Protein AF-A0A0T2ICZ5-F1 (afdb_monomer)

Foldseek 3Di:
DLQLLLCLPQPDLVLQLVLQLQQLVVDDPVLLVQLQVLLCVQVVDDPPDDSPVSSVSSNSVNVVCVQANCSSVVSGDPVSVVSSSVSSCVGPSCPPSCVCVVVDPSDDDDHPDCVQCVQQDQDPVVRDGRDRPDPVVPDDPPDDDDDDDD

Structure (mmCIF, N/CA/C/O backbone):
data_AF-A0A0T2ICZ5-F1
#
_entry.id   AF-A0A0T2ICZ5-F1
#
loop_
_atom_site.group_PDB
_atom_site.id
_atom_site.type_symbol
_atom_site.label_atom_id
_atom_site.label_alt_id
_atom_site.label_comp_id
_atom_site.label_asym_id
_atom_site.label_entity_id
_atom_site.label_seq_id
_atom_site.pdbx_PDB_ins_code
_atom_site.Cartn_x
_atom_site.Cartn_y
_atom_site.Cartn_z
_atom_site.occupancy
_atom_site.B_iso_or_equiv
_atom_site.auth_seq_id
_atom_site.auth_comp_id
_atom_site.auth_asym_id
_atom_site.auth_atom_id
_atom_site.pdbx_PDB_model_num
ATOM 1 N N . MET A 1 1 ? 3.679 10.973 -3.315 1.00 88.56 1 MET A N 1
ATOM 2 C CA . MET A 1 1 ? 2.661 10.28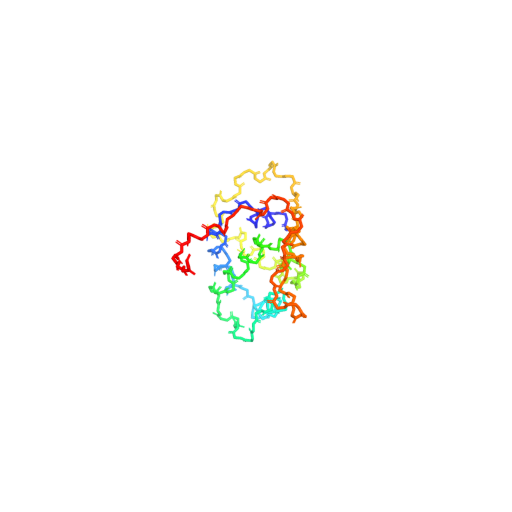1 -4.146 1.00 88.56 1 MET A CA 1
ATOM 3 C C . MET A 1 1 ? 3.221 9.573 -5.379 1.00 88.56 1 MET A C 1
ATOM 5 O O . MET A 1 1 ? 2.889 8.414 -5.569 1.00 88.56 1 MET A O 1
ATOM 9 N N . ARG A 1 2 ? 4.084 10.192 -6.201 1.00 92.06 2 ARG A N 1
ATOM 10 C CA . ARG A 1 2 ? 4.643 9.543 -7.409 1.00 92.06 2 ARG A CA 1
ATOM 11 C C . ARG A 1 2 ? 5.410 8.239 -7.128 1.00 92.06 2 ARG A C 1
ATOM 13 O O . ARG A 1 2 ? 5.146 7.244 -7.782 1.00 92.06 2 ARG A O 1
ATOM 20 N N . GLN A 1 3 ? 6.285 8.223 -6.121 1.00 94.06 3 GLN A N 1
ATOM 21 C CA . GLN A 1 3 ? 7.035 7.020 -5.715 1.00 94.06 3 GLN A CA 1
ATOM 22 C C . GLN A 1 3 ? 6.127 5.857 -5.303 1.00 94.06 3 GLN A C 1
ATOM 24 O O . GLN A 1 3 ? 6.377 4.718 -5.668 1.00 94.06 3 GLN A O 1
ATOM 29 N N . TYR A 1 4 ? 5.046 6.148 -4.579 1.00 95.06 4 TYR A N 1
ATOM 30 C CA . TYR A 1 4 ? 4.102 5.115 -4.164 1.00 95.06 4 TYR A CA 1
ATOM 31 C C . TYR A 1 4 ? 3.355 4.526 -5.367 1.00 95.06 4 TYR A C 1
ATOM 33 O O . TYR A 1 4 ? 3.282 3.313 -5.507 1.00 95.06 4 TYR A O 1
ATOM 41 N N . ARG A 1 5 ? 2.902 5.374 -6.304 1.00 93.31 5 ARG A N 1
ATOM 42 C CA . ARG A 1 5 ? 2.283 4.916 -7.563 1.00 93.31 5 ARG A CA 1
ATOM 43 C C . ARG A 1 5 ? 3.225 4.038 -8.385 1.00 93.31 5 ARG A C 1
ATOM 45 O O . ARG A 1 5 ? 2.783 3.056 -8.966 1.00 93.31 5 ARG A O 1
ATOM 52 N N . TYR A 1 6 ? 4.507 4.395 -8.415 1.00 93.69 6 TYR A N 1
ATOM 53 C CA . TYR A 1 6 ? 5.524 3.585 -9.068 1.00 93.69 6 TYR A CA 1
ATOM 54 C C . TYR A 1 6 ? 5.590 2.186 -8.445 1.00 93.69 6 TYR A C 1
ATOM 56 O O . TYR A 1 6 ? 5.421 1.210 -9.167 1.00 93.69 6 TYR A O 1
ATOM 64 N N . LEU A 1 7 ? 5.720 2.087 -7.115 1.00 94.50 7 LEU A N 1
ATOM 65 C CA . LEU A 1 7 ? 5.745 0.794 -6.421 1.00 94.50 7 LEU A CA 1
ATOM 66 C C . LEU A 1 7 ? 4.493 -0.042 -6.694 1.00 94.50 7 LEU A C 1
ATOM 68 O O . LEU A 1 7 ? 4.618 -1.213 -7.035 1.00 94.50 7 LEU A O 1
ATOM 72 N N . LEU A 1 8 ? 3.301 0.561 -6.624 1.00 93.19 8 LEU A N 1
ATOM 73 C CA . LEU A 1 8 ? 2.040 -0.129 -6.931 1.00 93.19 8 LEU A CA 1
ATOM 74 C C . LEU A 1 8 ? 2.030 -0.759 -8.337 1.00 93.19 8 LEU A C 1
ATOM 76 O O . LEU A 1 8 ? 1.292 -1.709 -8.592 1.00 93.19 8 LEU A O 1
ATOM 80 N N . ARG A 1 9 ? 2.843 -0.238 -9.262 1.00 89.62 9 ARG A N 1
ATOM 81 C CA . ARG A 1 9 ? 2.947 -0.722 -10.641 1.00 89.62 9 ARG A CA 1
ATOM 82 C C . ARG A 1 9 ? 4.070 -1.715 -10.845 1.00 89.62 9 ARG A C 1
ATOM 84 O O . ARG A 1 9 ? 3.836 -2.773 -11.425 1.00 89.62 9 ARG A O 1
ATOM 91 N N . THR A 1 10 ? 5.265 -1.388 -10.383 1.00 92.06 10 THR A N 1
ATOM 92 C CA . THR A 1 10 ? 6.484 -2.079 -10.807 1.00 92.06 10 THR A CA 1
ATOM 93 C C . THR A 1 10 ? 7.026 -3.051 -9.775 1.00 92.06 10 THR A C 1
ATOM 95 O O . THR A 1 10 ? 7.790 -3.937 -10.148 1.00 92.06 10 THR A O 1
ATOM 98 N N . ALA A 1 11 ? 6.651 -2.916 -8.499 1.00 94.00 11 ALA A N 1
ATOM 99 C CA . ALA A 1 11 ? 7.111 -3.837 -7.468 1.00 94.00 11 ALA A CA 1
ATOM 100 C C . ALA A 1 11 ? 6.576 -5.257 -7.727 1.00 94.00 11 ALA A C 1
ATOM 102 O O . ALA A 1 11 ? 5.475 -5.399 -8.260 1.00 94.00 11 ALA A O 1
ATOM 103 N N . PRO A 1 12 ? 7.289 -6.315 -7.320 1.00 94.31 12 PRO A N 1
ATOM 104 C CA . PRO A 1 12 ? 6.710 -7.647 -7.165 1.00 94.31 12 PRO A CA 1
ATOM 105 C C . PRO A 1 12 ? 5.527 -7.636 -6.181 1.00 94.31 12 PRO A C 1
ATOM 107 O O . PRO A 1 12 ? 5.494 -6.831 -5.249 1.00 94.31 12 PRO A O 1
ATOM 110 N N . VAL A 1 13 ? 4.527 -8.496 -6.403 1.00 92.88 13 VAL A N 1
ATOM 111 C CA . VAL A 1 13 ? 3.298 -8.543 -5.581 1.00 92.88 13 VAL A CA 1
ATOM 112 C C . VAL A 1 13 ? 3.611 -8.899 -4.130 1.00 92.88 13 VAL A C 1
ATOM 114 O O . VAL A 1 13 ? 3.133 -8.229 -3.225 1.00 92.88 13 VAL A O 1
ATOM 117 N N . ASP A 1 14 ? 4.444 -9.910 -3.920 1.00 94.56 14 ASP A N 1
ATOM 118 C CA . ASP A 1 14 ? 4.910 -10.373 -2.614 1.00 94.56 14 ASP A CA 1
ATOM 119 C C . ASP A 1 14 ? 5.680 -9.286 -1.852 1.00 94.56 14 ASP A C 1
ATOM 121 O O . ASP A 1 14 ? 5.379 -9.019 -0.689 1.00 94.56 14 ASP A O 1
ATOM 125 N N . ALA A 1 15 ? 6.608 -8.595 -2.517 1.00 95.69 15 ALA A N 1
ATOM 126 C CA . ALA A 1 15 ? 7.361 -7.497 -1.909 1.00 95.69 15 ALA A CA 1
ATOM 127 C C . ALA A 1 15 ? 6.457 -6.305 -1.546 1.00 95.69 15 ALA A C 1
ATOM 129 O O . ALA A 1 15 ? 6.605 -5.692 -0.488 1.00 95.69 15 ALA A O 1
ATOM 130 N N . LEU A 1 16 ? 5.486 -5.987 -2.406 1.00 95.62 16 LEU A N 1
ATOM 131 C CA . LEU A 1 16 ? 4.522 -4.921 -2.156 1.00 95.62 16 LEU A CA 1
ATOM 132 C C . LEU A 1 16 ? 3.562 -5.273 -1.013 1.00 95.62 16 LEU A C 1
ATOM 134 O O . LEU A 1 16 ? 3.250 -4.409 -0.196 1.00 95.62 16 LEU A O 1
ATOM 138 N N . GLU A 1 17 ? 3.109 -6.523 -0.935 1.00 97.31 17 GLU A N 1
ATOM 139 C CA . GLU A 1 17 ? 2.274 -7.011 0.163 1.00 97.31 17 GLU A CA 1
ATOM 140 C C . GLU A 1 17 ? 3.035 -6.960 1.491 1.00 97.31 17 GLU A C 1
ATOM 142 O O . GLU A 1 17 ? 2.518 -6.413 2.466 1.00 97.31 17 GLU A O 1
ATOM 147 N N . ALA A 1 18 ? 4.289 -7.423 1.515 1.00 97.81 18 ALA A N 1
ATOM 148 C CA . ALA A 1 18 ? 5.160 -7.330 2.684 1.00 97.81 18 ALA A CA 1
ATOM 149 C C . ALA A 1 18 ? 5.354 -5.872 3.138 1.00 97.81 18 ALA A C 1
ATOM 151 O O . ALA A 1 18 ? 5.205 -5.563 4.322 1.00 97.81 18 ALA A O 1
ATOM 152 N N . ALA A 1 19 ? 5.564 -4.947 2.198 1.00 97.81 19 ALA A N 1
ATOM 153 C CA . ALA A 1 19 ? 5.701 -3.530 2.518 1.00 97.81 19 ALA A CA 1
ATOM 154 C C . ALA A 1 19 ? 4.423 -2.913 3.114 1.00 97.81 19 ALA A C 1
ATOM 156 O O . ALA A 1 19 ? 4.495 -2.084 4.024 1.00 97.81 19 ALA A O 1
ATOM 157 N N . HIS A 1 20 ? 3.239 -3.321 2.645 1.00 97.69 20 HIS A N 1
ATOM 158 C CA . HIS A 1 20 ? 1.976 -2.911 3.267 1.00 97.69 20 HIS A CA 1
ATOM 159 C C . HIS A 1 20 ? 1.796 -3.538 4.652 1.00 97.69 20 HIS A C 1
ATOM 161 O O . HIS A 1 20 ? 1.372 -2.843 5.575 1.00 97.69 20 HIS A O 1
ATOM 167 N N . LEU A 1 21 ? 2.150 -4.813 4.819 1.00 98.06 21 LEU A N 1
ATOM 168 C CA . LEU A 1 21 ? 2.064 -5.517 6.097 1.00 98.06 21 LEU A CA 1
ATOM 169 C C . LEU A 1 21 ? 2.943 -4.870 7.177 1.00 98.06 21 LEU A C 1
ATOM 171 O O . LEU A 1 21 ? 2.511 -4.763 8.322 1.00 98.06 21 LEU A O 1
ATOM 175 N N . GLU A 1 22 ? 4.134 -4.390 6.819 1.00 98.06 22 GLU A N 1
ATOM 176 C CA . GLU A 1 22 ? 4.999 -3.612 7.717 1.00 98.06 22 GLU A CA 1
ATOM 177 C C . GLU A 1 22 ? 4.428 -2.217 8.023 1.00 98.06 22 GLU A C 1
ATOM 179 O O . GLU A 1 22 ? 4.566 -1.709 9.136 1.00 98.06 22 GLU A O 1
ATOM 184 N N . ALA A 1 23 ? 3.776 -1.584 7.045 1.00 97.69 23 ALA A N 1
ATOM 185 C CA . ALA A 1 23 ? 3.301 -0.207 7.149 1.00 97.69 23 ALA A CA 1
ATOM 186 C C . ALA A 1 23 ? 1.995 -0.049 7.945 1.00 97.69 23 ALA A C 1
ATOM 188 O O . ALA A 1 23 ? 1.855 0.916 8.701 1.00 97.69 23 ALA A O 1
ATOM 189 N N . ILE A 1 24 ? 1.031 -0.959 7.771 1.00 97.38 24 ILE A N 1
ATOM 190 C CA . ILE A 1 24 ? -0.320 -0.860 8.355 1.00 97.38 24 ILE A CA 1
ATOM 191 C C . ILE A 1 24 ? -0.303 -0.754 9.893 1.00 97.38 24 ILE A C 1
ATOM 193 O O . ILE A 1 24 ? -0.959 0.150 10.418 1.00 97.38 24 ILE A O 1
ATOM 197 N N . PRO A 1 25 ? 0.463 -1.574 10.643 1.00 97.25 25 PRO A N 1
ATOM 198 C CA . PRO A 1 25 ? 0.496 -1.498 12.106 1.00 97.25 25 PRO A CA 1
ATOM 199 C C . PRO A 1 25 ? 1.024 -0.162 12.645 1.00 97.25 25 PRO A C 1
ATOM 201 O O . PRO A 1 25 ? 0.769 0.176 13.795 1.00 97.25 25 PRO A O 1
ATOM 204 N N . LEU A 1 26 ? 1.770 0.594 11.832 1.00 97.19 26 LEU A N 1
ATOM 205 C CA . LEU A 1 26 ? 2.364 1.879 12.211 1.00 97.19 26 LEU A CA 1
ATOM 206 C C . LEU A 1 26 ? 1.413 3.065 11.989 1.00 97.19 26 LEU A C 1
ATOM 208 O O . LEU A 1 26 ? 1.764 4.212 12.299 1.00 97.19 26 LEU A O 1
ATOM 212 N N . LEU A 1 27 ? 0.259 2.837 11.360 1.00 97.06 27 LEU A N 1
ATOM 213 C CA . LEU A 1 27 ? -0.785 3.844 11.199 1.00 97.06 27 LEU A CA 1
ATOM 214 C C . LEU A 1 27 ? -1.442 4.177 12.542 1.00 97.06 27 LEU A C 1
ATOM 216 O O . LEU A 1 27 ? -1.382 3.403 13.493 1.00 97.06 27 LEU A O 1
ATOM 220 N N . SER A 1 28 ? -2.071 5.351 12.610 1.00 96.81 28 SER A N 1
ATOM 221 C CA . SER A 1 28 ? -2.967 5.662 13.724 1.00 96.81 28 SER A CA 1
ATOM 222 C C . SER A 1 28 ? -4.197 4.749 13.681 1.00 96.81 28 SER A C 1
ATOM 224 O O . SER A 1 28 ? -4.566 4.274 12.607 1.00 96.81 28 SER A O 1
ATOM 226 N N . GLU A 1 29 ? -4.866 4.531 14.816 1.00 95.50 29 GLU A N 1
ATOM 227 C CA . GLU A 1 29 ? -6.111 3.743 14.846 1.00 95.50 29 GLU A CA 1
ATOM 228 C C . GLU A 1 29 ? -7.167 4.326 13.891 1.00 95.50 29 GLU A C 1
ATOM 230 O O . GLU A 1 29 ? -7.761 3.592 13.107 1.00 95.50 29 GLU A O 1
ATOM 235 N N . ALA A 1 30 ? -7.307 5.657 13.856 1.00 95.56 30 ALA A N 1
ATOM 236 C CA . ALA A 1 30 ? -8.214 6.347 12.939 1.00 95.56 30 ALA A CA 1
ATOM 237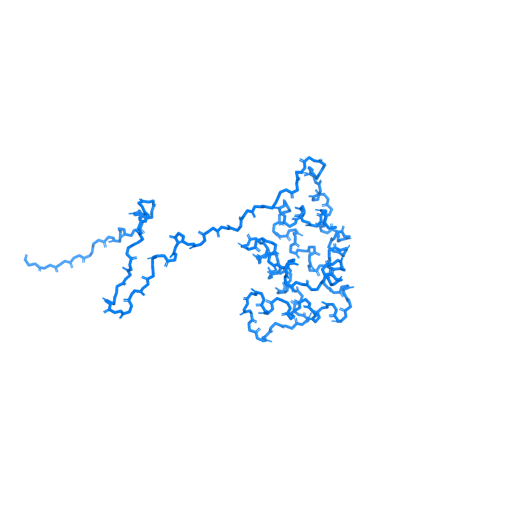 C C . ALA A 1 30 ? -7.878 6.091 11.456 1.00 95.56 30 ALA A C 1
ATOM 239 O O . ALA A 1 30 ? -8.776 5.862 10.648 1.00 95.56 30 ALA A O 1
ATOM 240 N N . ASP A 1 31 ? -6.592 6.084 11.088 1.00 96.25 31 ASP A N 1
ATOM 241 C CA . ASP A 1 31 ? -6.161 5.768 9.720 1.00 96.25 31 ASP A CA 1
ATOM 242 C C . ASP A 1 31 ? -6.388 4.290 9.367 1.00 96.25 31 ASP A C 1
ATOM 244 O O . ASP A 1 31 ? -6.724 3.975 8.225 1.00 96.25 31 ASP A O 1
ATOM 248 N N . GLN A 1 32 ? -6.219 3.372 10.325 1.00 96.38 32 GLN A N 1
ATOM 249 C CA . GLN A 1 32 ? -6.509 1.949 10.117 1.00 96.38 32 GLN A CA 1
ATOM 250 C C . GLN A 1 32 ? -8.007 1.711 9.907 1.00 96.38 32 GLN A C 1
ATOM 252 O O . GLN A 1 32 ? -8.394 0.974 8.998 1.00 96.38 32 GLN A O 1
ATOM 257 N N . GLU A 1 33 ? -8.856 2.355 10.706 1.00 95.44 33 GLU A N 1
ATOM 258 C CA . GLU A 1 33 ? -10.309 2.293 10.548 1.00 95.44 33 GLU A CA 1
ATOM 259 C C . GLU A 1 33 ? -10.754 2.887 9.209 1.00 95.44 33 GLU A C 1
ATOM 261 O O . GLU A 1 33 ? -11.530 2.258 8.487 1.00 95.44 33 GLU A O 1
ATOM 266 N N . ALA A 1 34 ? -10.211 4.048 8.831 1.00 95.12 34 ALA A N 1
ATOM 267 C CA . ALA A 1 34 ? -10.481 4.679 7.543 1.00 95.12 34 ALA A CA 1
ATOM 268 C C . ALA A 1 34 ? -10.057 3.789 6.364 1.00 95.12 34 ALA A C 1
ATOM 270 O O . ALA A 1 34 ? -10.803 3.655 5.389 1.00 95.12 34 ALA A O 1
ATOM 271 N N . LEU A 1 35 ? -8.895 3.134 6.458 1.00 94.62 35 LEU A N 1
ATOM 272 C CA . LEU A 1 35 ? -8.426 2.169 5.464 1.00 94.62 35 LEU A CA 1
ATOM 273 C C . LEU A 1 35 ? -9.402 0.993 5.331 1.00 94.62 35 LEU A C 1
ATOM 275 O O . LEU A 1 35 ? -9.836 0.686 4.222 1.00 94.62 35 LEU A O 1
ATOM 279 N N . VAL A 1 36 ? -9.799 0.361 6.438 1.00 94.19 36 VAL A N 1
ATOM 280 C CA . VAL A 1 36 ? -10.739 -0.774 6.414 1.00 94.19 36 VAL A CA 1
ATOM 281 C C . VAL A 1 36 ? -12.108 -0.368 5.874 1.00 94.19 36 VAL A C 1
ATOM 283 O O . VAL A 1 36 ? -12.670 -1.087 5.048 1.00 94.19 36 VAL A O 1
ATOM 286 N N . ALA A 1 37 ? -12.639 0.784 6.287 1.00 92.69 37 ALA A N 1
ATOM 287 C CA . ALA A 1 37 ? -13.902 1.305 5.770 1.00 92.69 37 ALA A CA 1
ATOM 288 C C . ALA A 1 37 ? -13.839 1.530 4.249 1.00 92.69 37 ALA A C 1
ATOM 290 O O . ALA A 1 37 ? -14.744 1.120 3.519 1.00 92.69 37 ALA A O 1
ATOM 291 N N . SER A 1 38 ? -12.733 2.100 3.763 1.00 91.81 38 SER A N 1
ATOM 292 C CA . SER A 1 38 ? -12.509 2.332 2.332 1.00 91.81 38 SER A CA 1
ATOM 293 C C . SER A 1 38 ? -12.408 1.020 1.548 1.00 91.81 38 SER A C 1
ATOM 295 O O . SER A 1 38 ? -12.974 0.911 0.460 1.00 91.81 38 SER A O 1
ATOM 297 N N . LEU A 1 39 ? -11.740 0.003 2.104 1.00 90.88 39 LEU A N 1
ATOM 298 C CA . LEU A 1 39 ? -11.617 -1.323 1.488 1.00 90.88 39 LEU A CA 1
ATOM 299 C C . LEU A 1 39 ? -12.957 -2.058 1.411 1.00 90.88 39 LEU A C 1
ATOM 301 O O . LEU A 1 39 ? -13.274 -2.628 0.368 1.00 90.88 39 LEU A O 1
ATOM 305 N N . ARG A 1 40 ? -13.763 -2.017 2.478 1.00 90.12 40 ARG A N 1
ATOM 306 C CA . ARG A 1 40 ? -15.115 -2.601 2.489 1.00 90.12 40 ARG A CA 1
ATOM 307 C C . ARG A 1 40 ? -16.005 -1.966 1.422 1.00 90.12 40 ARG A C 1
ATOM 309 O O . ARG A 1 40 ? -16.666 -2.683 0.680 1.00 90.12 40 ARG A O 1
ATOM 316 N N . SER A 1 41 ? -15.963 -0.638 1.306 1.00 87.00 41 SER A N 1
ATOM 317 C CA . SER A 1 41 ? -16.726 0.109 0.300 1.00 87.00 41 SER A CA 1
ATOM 318 C C . SER A 1 41 ? -16.260 -0.188 -1.132 1.00 87.00 41 SER A C 1
ATOM 320 O O . SER A 1 41 ? -17.073 -0.464 -2.009 1.00 87.00 41 SER A O 1
ATOM 322 N N . SER A 1 42 ? -14.944 -0.186 -1.368 1.00 81.75 42 SER A N 1
ATOM 323 C CA . SER A 1 42 ? -14.379 -0.269 -2.725 1.00 81.75 42 SER A CA 1
ATOM 324 C C . SER A 1 42 ? -14.365 -1.688 -3.294 1.00 81.75 42 SER A C 1
ATOM 326 O O . SER A 1 42 ? -14.539 -1.864 -4.495 1.00 81.75 42 SER A O 1
ATOM 328 N N . PHE A 1 43 ? -14.171 -2.704 -2.449 1.00 78.25 43 PHE A N 1
ATOM 329 C CA . PHE A 1 43 ? -14.024 -4.101 -2.879 1.00 78.25 43 PHE A CA 1
ATOM 330 C C . PHE A 1 43 ? -15.204 -4.992 -2.471 1.00 78.25 43 PHE A C 1
ATOM 332 O O . PHE A 1 43 ? -15.113 -6.212 -2.599 1.00 78.25 43 PHE A O 1
ATOM 339 N N . LEU A 1 44 ? -16.294 -4.399 -1.961 1.00 73.94 44 LEU A N 1
ATOM 340 C CA . LEU A 1 44 ? -17.487 -5.102 -1.465 1.00 73.94 44 LEU A CA 1
ATOM 341 C C . LEU A 1 44 ? -17.150 -6.234 -0.479 1.00 73.94 44 LEU A C 1
ATOM 343 O O . LEU A 1 44 ? -17.826 -7.262 -0.409 1.00 73.94 44 LEU A O 1
ATOM 347 N N . VAL A 1 45 ? -16.075 -6.050 0.287 1.00 71.94 45 VAL A N 1
ATOM 348 C CA . VAL A 1 45 ? -15.673 -6.999 1.323 1.00 71.94 45 VAL A CA 1
ATOM 349 C C . VAL A 1 45 ? -16.680 -6.871 2.461 1.00 71.94 45 VAL A C 1
ATOM 351 O O . VAL A 1 45 ? -16.884 -5.776 2.981 1.00 71.94 45 VAL A O 1
ATOM 354 N N . GLY A 1 46 ? -17.316 -7.983 2.840 1.00 68.62 46 GLY A N 1
ATOM 355 C CA . GLY A 1 46 ? -18.275 -8.003 3.947 1.00 68.62 46 GLY A CA 1
ATOM 356 C C . GLY A 1 46 ? -17.671 -7.538 5.282 1.00 68.62 46 GLY A C 1
ATOM 357 O O . GLY A 1 46 ? -16.454 -7.404 5.435 1.00 68.62 46 GLY A O 1
ATOM 358 N N . ASP A 1 47 ? -18.519 -7.353 6.295 1.00 72.62 47 ASP A N 1
ATOM 359 C CA . ASP A 1 47 ? -18.149 -6.733 7.581 1.00 72.62 47 ASP A CA 1
ATOM 360 C C . ASP A 1 47 ? -17.094 -7.491 8.413 1.00 72.62 47 ASP A C 1
ATOM 362 O O . ASP A 1 47 ? -16.606 -6.981 9.421 1.00 72.62 47 ASP A O 1
ATOM 366 N N . HIS A 1 48 ? -16.661 -8.679 7.994 1.00 81.25 48 HIS A N 1
ATOM 367 C CA . HIS A 1 48 ? -15.683 -9.488 8.726 1.00 81.25 48 HIS A CA 1
ATOM 368 C C . HIS A 1 48 ? -14.236 -8.969 8.682 1.00 81.25 48 HIS A C 1
ATOM 370 O O . HIS A 1 48 ? -13.404 -9.476 9.431 1.00 81.25 48 HIS A O 1
ATOM 376 N N . LEU A 1 49 ? -13.908 -7.986 7.835 1.00 88.56 49 LEU A N 1
ATOM 377 C CA . LEU A 1 49 ? -12.567 -7.391 7.793 1.00 88.56 49 LEU A CA 1
ATOM 378 C C . LEU A 1 49 ? -12.390 -6.367 8.919 1.00 88.56 49 LEU A C 1
ATOM 380 O O . LEU A 1 49 ? -13.051 -5.338 8.895 1.00 88.56 49 LEU A O 1
ATOM 384 N N . THR A 1 50 ? -11.496 -6.599 9.876 1.00 90.31 50 THR A N 1
ATOM 385 C CA . THR A 1 50 ? -11.239 -5.668 10.989 1.00 90.31 50 THR A CA 1
ATOM 386 C C . THR A 1 50 ? -9.889 -4.967 10.850 1.00 90.31 50 THR A C 1
ATOM 388 O O . THR A 1 50 ? -8.998 -5.469 10.171 1.00 90.31 50 THR A O 1
ATOM 391 N N . ALA A 1 51 ? -9.697 -3.839 11.547 1.00 90.00 51 ALA A N 1
ATOM 392 C CA . ALA A 1 51 ? -8.429 -3.092 11.556 1.00 90.00 51 ALA A CA 1
ATOM 393 C C . ALA A 1 51 ? -7.217 -3.933 11.995 1.00 90.00 51 ALA A C 1
ATOM 395 O O . ALA A 1 51 ? -6.097 -3.628 11.607 1.00 90.00 51 ALA A O 1
ATOM 396 N N . ARG A 1 52 ? -7.437 -5.025 12.741 1.00 89.81 52 ARG A N 1
ATOM 397 C CA . ARG A 1 52 ? -6.380 -5.926 13.227 1.00 89.81 52 ARG A CA 1
ATOM 398 C C . ARG A 1 52 ? -5.978 -7.008 12.224 1.00 89.81 52 ARG A C 1
ATOM 400 O O . ARG A 1 52 ? -4.966 -7.675 12.424 1.00 89.81 52 ARG A O 1
ATOM 407 N N . ASP A 1 53 ? -6.735 -7.198 11.144 1.00 92.94 53 ASP A N 1
ATOM 408 C CA . ASP A 1 53 ? -6.461 -8.204 10.114 1.00 92.94 53 ASP A CA 1
ATOM 409 C C . ASP A 1 53 ? -5.353 -7.744 9.140 1.00 92.94 53 ASP A C 1
ATOM 411 O O . ASP A 1 53 ? -5.523 -7.805 7.923 1.00 92.94 53 ASP A O 1
ATOM 415 N N . HIS A 1 54 ? -4.206 -7.278 9.648 1.00 95.06 54 HIS A N 1
ATOM 416 C CA . HIS A 1 54 ? -3.175 -6.58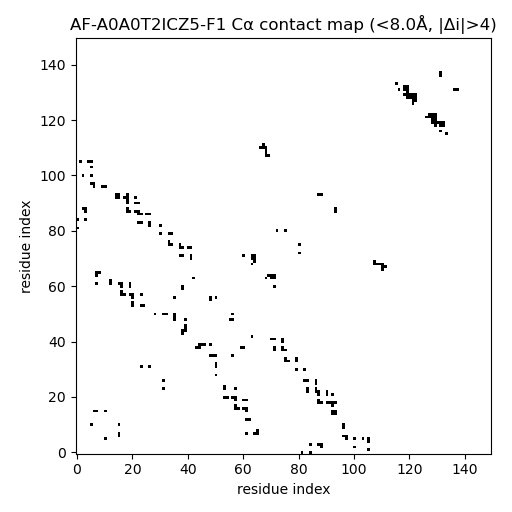6 8.856 1.00 95.06 54 HIS A CA 1
ATOM 417 C C . HIS A 1 54 ? -2.723 -7.362 7.611 1.00 95.06 54 HIS A C 1
ATOM 419 O O . HIS A 1 54 ? -2.581 -6.772 6.545 1.00 95.06 54 HIS A O 1
ATOM 425 N N . LEU A 1 55 ? 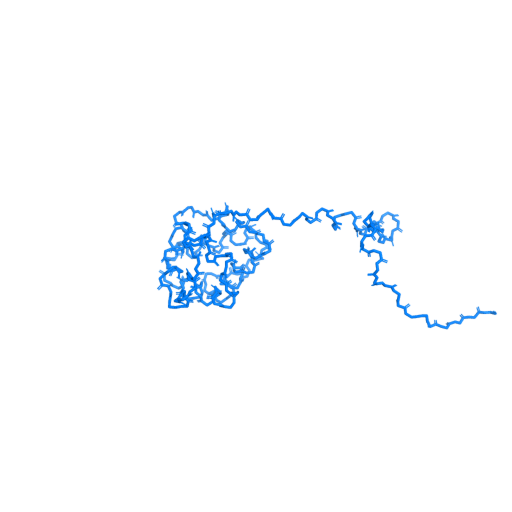-2.560 -8.686 7.721 1.00 94.69 55 LEU A N 1
ATOM 426 C CA . LEU A 1 55 ? -2.200 -9.546 6.588 1.00 94.69 55 LEU A CA 1
ATOM 427 C C . LEU A 1 55 ? -3.292 -9.565 5.514 1.00 94.69 55 LEU A C 1
ATOM 429 O O . LEU A 1 55 ? -2.999 -9.400 4.335 1.00 94.69 55 LEU A O 1
ATOM 433 N N . LYS A 1 56 ? -4.566 -9.692 5.909 1.00 93.31 56 LYS A N 1
ATOM 434 C CA . LYS A 1 56 ? -5.683 -9.656 4.952 1.00 93.31 56 LYS A CA 1
ATOM 435 C C . LYS A 1 56 ? -5.807 -8.279 4.310 1.00 93.31 56 LYS A C 1
ATOM 437 O O . LYS A 1 56 ? -6.052 -8.195 3.114 1.00 93.31 56 LYS A O 1
ATOM 442 N N . ILE A 1 57 ? -5.623 -7.209 5.086 1.00 94.56 57 ILE A N 1
ATOM 443 C CA . ILE A 1 57 ? -5.643 -5.829 4.587 1.00 94.56 57 ILE A CA 1
ATOM 444 C C . ILE A 1 57 ? -4.524 -5.627 3.558 1.00 94.56 57 ILE A C 1
ATOM 446 O O . ILE A 1 57 ? -4.801 -5.147 2.463 1.00 94.56 57 ILE A O 1
ATOM 450 N N . ALA A 1 58 ? -3.286 -6.025 3.869 1.00 96.19 58 ALA A N 1
ATOM 451 C CA . ALA A 1 58 ? -2.145 -5.913 2.959 1.00 96.19 58 ALA A CA 1
ATOM 452 C C . ALA A 1 58 ? -2.379 -6.679 1.650 1.00 96.19 58 ALA A C 1
ATOM 454 O O . ALA A 1 58 ? -2.167 -6.138 0.559 1.00 96.19 58 ALA A O 1
ATOM 455 N N . HIS A 1 59 ? -2.888 -7.907 1.758 1.00 94.12 59 HIS A N 1
ATOM 456 C CA . HIS A 1 59 ? -3.244 -8.727 0.610 1.00 94.12 59 HIS A CA 1
ATOM 457 C C . HIS A 1 59 ? -4.351 -8.088 -0.241 1.00 94.12 59 HIS A C 1
ATOM 459 O O . HIS A 1 59 ? -4.232 -8.014 -1.465 1.00 94.12 59 HIS A O 1
ATOM 465 N N . LEU A 1 60 ? -5.418 -7.577 0.383 1.00 92.38 60 LEU A N 1
ATOM 466 C CA . LEU A 1 60 ? -6.532 -6.918 -0.309 1.00 92.38 60 LEU A CA 1
ATOM 467 C C . LEU A 1 60 ? -6.100 -5.630 -1.007 1.00 92.38 60 LEU A C 1
ATOM 469 O O . LEU A 1 60 ? -6.460 -5.415 -2.157 1.00 92.38 60 LEU A O 1
ATOM 473 N N . VAL A 1 61 ? -5.298 -4.799 -0.343 1.00 92.94 61 VAL A N 1
ATOM 474 C CA . VAL A 1 61 ? -4.719 -3.585 -0.932 1.00 92.94 61 VAL A CA 1
ATOM 475 C C . VAL A 1 61 ? -3.907 -3.933 -2.177 1.00 92.94 61 VAL A C 1
ATOM 477 O O . VAL A 1 61 ? -4.099 -3.338 -3.236 1.00 92.94 61 VAL A O 1
ATOM 480 N N . THR A 1 62 ? -3.028 -4.927 -2.062 1.00 93.06 62 THR A N 1
ATOM 481 C CA . THR A 1 62 ? -2.108 -5.302 -3.137 1.00 93.06 62 THR A CA 1
ATOM 482 C C . THR A 1 62 ? -2.850 -5.943 -4.306 1.00 93.06 62 THR A C 1
ATOM 484 O O . THR A 1 62 ? -2.685 -5.522 -5.448 1.00 93.06 62 THR A O 1
ATOM 487 N N . SER A 1 63 ? -3.696 -6.939 -4.040 1.00 90.62 63 SER A N 1
ATOM 488 C CA . SER A 1 63 ? -4.485 -7.618 -5.075 1.00 90.62 63 SER A CA 1
ATOM 489 C C . SER A 1 63 ? -5.531 -6.697 -5.711 1.00 90.62 63 SER A C 1
ATOM 491 O O . SER A 1 63 ? -5.733 -6.752 -6.925 1.00 90.62 63 SER A O 1
ATOM 493 N N . GLY A 1 64 ? -6.139 -5.806 -4.926 1.00 88.38 64 GLY A N 1
ATOM 494 C CA . GLY A 1 64 ? -7.083 -4.795 -5.387 1.00 88.38 64 GLY A CA 1
ATOM 495 C C . GLY A 1 64 ? -6.453 -3.815 -6.372 1.00 88.38 64 GLY A C 1
ATOM 496 O O . GLY A 1 64 ? -6.959 -3.652 -7.477 1.00 88.38 64 GLY A O 1
ATOM 497 N N . GLU A 1 65 ? -5.292 -3.247 -6.041 1.00 88.50 65 GLU A N 1
ATOM 498 C CA . GLU A 1 65 ? -4.556 -2.351 -6.949 1.00 88.50 65 GLU A CA 1
ATOM 499 C C . GLU A 1 65 ? -4.009 -3.054 -8.204 1.00 88.50 65 GLU A C 1
ATOM 501 O O . GLU A 1 65 ? -3.759 -2.405 -9.225 1.00 88.50 65 GLU A O 1
ATOM 506 N N . ARG A 1 66 ? -3.825 -4.382 -8.168 1.00 87.62 66 ARG A N 1
ATOM 507 C CA . ARG A 1 66 ? -3.470 -5.160 -9.366 1.00 87.62 66 ARG A CA 1
ATOM 508 C C . ARG A 1 66 ? -4.643 -5.306 -10.322 1.00 87.62 66 ARG A C 1
ATOM 510 O O . ARG A 1 66 ? -4.441 -5.116 -11.515 1.00 87.62 66 ARG A O 1
ATOM 517 N N . ARG A 1 67 ? -5.827 -5.630 -9.798 1.00 85.88 67 ARG A N 1
ATOM 518 C CA . ARG A 1 67 ? -7.048 -5.845 -10.591 1.00 85.88 67 ARG A CA 1
ATOM 519 C C . ARG A 1 67 ? -7.654 -4.538 -11.085 1.00 85.88 67 ARG A C 1
ATOM 521 O O . ARG A 1 67 ? -8.026 -4.429 -12.243 1.00 85.88 67 ARG A O 1
ATOM 528 N N . SER A 1 68 ? -7.719 -3.539 -10.213 1.00 85.31 68 SER A N 1
ATOM 529 C CA . SER A 1 68 ? -8.405 -2.273 -10.470 1.00 85.31 68 SER A CA 1
ATOM 530 C C . SER A 1 68 ? -7.503 -1.116 -10.042 1.00 85.31 68 SER A C 1
ATOM 532 O O . SER A 1 68 ? -7.623 -0.569 -8.943 1.00 85.31 68 SER A O 1
ATOM 534 N N . PRO A 1 69 ? -6.538 -0.758 -10.899 1.00 86.88 69 PRO A N 1
ATOM 535 C CA . PRO A 1 69 ? -5.520 0.222 -10.566 1.00 86.88 69 PRO A CA 1
ATOM 536 C C . PRO A 1 69 ? -6.086 1.586 -10.192 1.00 86.88 69 PRO A C 1
ATOM 538 O O . PRO A 1 69 ? -6.934 2.132 -10.895 1.00 86.88 69 PRO A O 1
ATOM 541 N N . GLY A 1 70 ? -5.578 2.171 -9.109 1.00 86.56 70 GLY A N 1
ATOM 542 C CA . GLY A 1 70 ? -6.016 3.477 -8.627 1.00 86.56 70 GLY A CA 1
ATOM 543 C C . GLY A 1 70 ? -7.343 3.459 -7.868 1.00 86.56 70 GLY A C 1
ATOM 544 O O . GLY A 1 70 ? -7.703 4.491 -7.298 1.00 86.56 70 GLY A O 1
ATOM 545 N N . GLN A 1 71 ? -8.047 2.326 -7.790 1.00 86.25 71 GLN A N 1
ATOM 546 C CA . GLN A 1 71 ? -9.305 2.223 -7.051 1.00 86.25 71 GLN A CA 1
ATOM 547 C C . GLN A 1 71 ? -9.114 2.506 -5.556 1.00 86.25 71 GLN A C 1
ATOM 549 O O . GLN A 1 71 ? -9.887 3.268 -4.976 1.00 86.25 71 GLN A O 1
ATOM 554 N N . LEU A 1 72 ? -8.042 1.993 -4.942 1.00 86.12 72 LEU A N 1
ATOM 555 C CA . LEU A 1 72 ? -7.707 2.277 -3.545 1.00 86.12 72 LEU A CA 1
ATOM 556 C C . LEU A 1 72 ? -7.471 3.775 -3.340 1.00 86.12 72 LEU A C 1
ATOM 558 O O . LEU A 1 72 ? -7.954 4.368 -2.380 1.00 86.12 72 LEU A O 1
ATOM 562 N N . ARG A 1 73 ? -6.742 4.405 -4.266 1.00 89.38 73 ARG A N 1
ATOM 563 C CA . ARG A 1 73 ? -6.410 5.838 -4.208 1.00 89.38 73 ARG A CA 1
ATOM 564 C C . ARG A 1 73 ? -7.644 6.727 -4.323 1.00 89.38 73 ARG A C 1
ATOM 566 O O . ARG A 1 73 ? -7.658 7.787 -3.709 1.00 89.38 73 ARG A O 1
ATOM 573 N N . MET A 1 74 ? -8.632 6.324 -5.120 1.00 87.81 74 MET A N 1
ATOM 574 C CA . MET A 1 74 ? -9.897 7.050 -5.262 1.00 87.81 74 MET A CA 1
ATOM 575 C C . MET A 1 74 ? -10.811 6.861 -4.048 1.00 87.81 74 MET A C 1
ATOM 577 O O . MET A 1 74 ? -11.557 7.776 -3.712 1.00 87.81 74 MET A O 1
ATOM 581 N N . GLY A 1 75 ? -10.757 5.692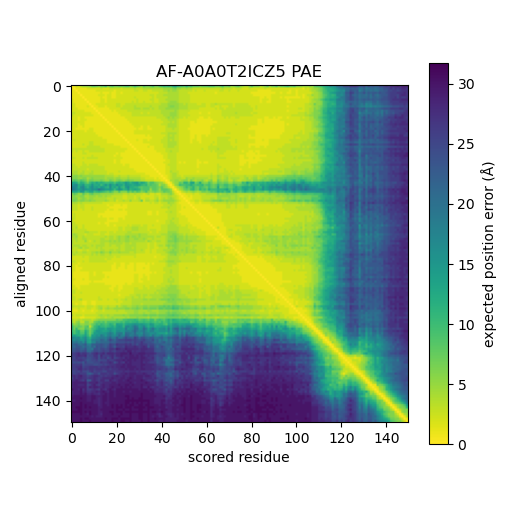 -3.402 1.00 88.75 75 GLY A N 1
ATOM 582 C CA . GLY A 1 75 ? -11.601 5.367 -2.253 1.00 88.75 75 GLY A CA 1
ATOM 583 C C . GLY A 1 75 ? -11.086 5.890 -0.910 1.00 88.75 75 GLY A C 1
ATOM 584 O O . GLY A 1 75 ? -11.894 6.162 -0.026 1.00 88.75 75 GLY A O 1
ATOM 585 N N . LEU A 1 76 ? -9.766 6.032 -0.732 1.00 92.94 76 LEU A N 1
ATOM 586 C CA . LEU A 1 76 ? -9.196 6.464 0.546 1.00 92.94 76 LEU A CA 1
ATOM 587 C C . LEU A 1 76 ? -9.278 7.982 0.767 1.00 92.94 76 LEU A C 1
ATOM 589 O O . LEU A 1 76 ? -8.994 8.757 -0.152 1.00 92.94 76 LEU A O 1
ATOM 593 N N . PRO A 1 77 ? -9.500 8.426 2.021 1.00 94.62 77 PRO A N 1
ATOM 594 C CA . PRO A 1 77 ? -9.250 9.805 2.413 1.00 94.62 77 PRO A CA 1
ATOM 595 C C . PRO A 1 77 ? -7.807 10.228 2.071 1.00 94.62 77 PRO A C 1
ATOM 597 O O . PRO A 1 77 ? -6.875 9.452 2.320 1.00 94.62 77 PRO A O 1
ATOM 600 N N . PRO A 1 78 ? -7.584 11.449 1.544 1.00 94.50 78 PRO A N 1
ATOM 601 C CA . PRO A 1 78 ? -6.260 11.891 1.099 1.00 94.50 78 PRO A CA 1
ATOM 602 C C . PRO A 1 78 ? -5.172 11.796 2.175 1.00 94.50 78 PRO A C 1
ATOM 604 O O . PRO A 1 78 ? -4.064 11.341 1.883 1.00 94.50 78 PRO A O 1
ATOM 607 N N . ASP A 1 79 ? -5.499 12.163 3.416 1.00 96.00 79 ASP A N 1
ATOM 608 C CA . ASP A 1 79 ? -4.557 12.136 4.540 1.00 96.00 79 ASP A CA 1
ATOM 609 C C . ASP A 1 79 ? -4.160 10.700 4.907 1.00 96.00 79 ASP A C 1
ATOM 611 O O . ASP A 1 79 ? -2.972 10.390 5.021 1.00 96.00 79 ASP A O 1
ATOM 615 N N . THR A 1 80 ? -5.134 9.790 4.993 1.00 96.56 80 THR A N 1
ATOM 616 C CA . THR A 1 80 ? -4.894 8.363 5.256 1.00 96.56 80 THR A CA 1
ATOM 617 C C . THR A 1 80 ? -4.064 7.728 4.145 1.00 96.56 80 THR A C 1
ATOM 619 O O . THR A 1 80 ? -3.104 7.004 4.417 1.00 96.56 80 THR A O 1
ATOM 622 N N . LEU A 1 81 ? -4.366 8.044 2.882 1.00 96.06 81 LEU A N 1
ATOM 623 C CA . LEU A 1 81 ? -3.587 7.580 1.736 1.00 96.06 81 LEU A CA 1
ATOM 624 C C . LEU A 1 81 ? -2.138 8.080 1.802 1.00 96.06 81 LEU A C 1
ATOM 626 O O . LEU A 1 81 ? -1.205 7.316 1.547 1.00 96.06 81 LEU A O 1
ATOM 630 N N . GLN A 1 82 ? -1.930 9.350 2.149 1.00 96.75 82 GLN A N 1
ATOM 631 C CA . GLN A 1 82 ? -0.597 9.929 2.293 1.00 96.75 82 GLN A CA 1
ATOM 632 C C . GLN A 1 82 ? 0.173 9.297 3.460 1.00 96.75 82 GLN A C 1
ATOM 634 O O . GLN A 1 82 ? 1.359 8.989 3.311 1.00 96.75 82 GLN A O 1
ATOM 639 N N . ASN A 1 83 ? -0.497 9.046 4.585 1.00 97.56 83 ASN A N 1
ATOM 640 C CA . ASN A 1 83 ? 0.072 8.395 5.763 1.00 97.56 83 ASN A CA 1
ATOM 641 C C . ASN A 1 83 ? 0.472 6.942 5.497 1.00 97.56 83 ASN A C 1
ATOM 643 O O . ASN A 1 83 ? 1.554 6.528 5.931 1.00 97.56 83 ASN A O 1
ATOM 647 N N . LEU A 1 84 ? -0.363 6.188 4.775 1.00 97.38 84 LEU A N 1
ATOM 648 C CA . LEU A 1 84 ? -0.065 4.827 4.332 1.00 97.38 84 LEU A CA 1
ATOM 649 C C . LEU A 1 84 ? 1.113 4.831 3.359 1.00 97.38 84 LEU A C 1
ATOM 651 O O . LEU A 1 84 ? 2.108 4.150 3.600 1.00 97.38 84 LEU A O 1
ATOM 655 N N . ALA A 1 85 ? 1.049 5.656 2.311 1.00 97.25 85 ALA A N 1
ATOM 656 C CA . ALA A 1 85 ? 2.109 5.765 1.316 1.00 97.25 85 ALA A CA 1
ATOM 657 C C . ALA A 1 85 ? 3.459 6.106 1.962 1.00 97.25 85 ALA A C 1
ATOM 659 O O . ALA A 1 85 ? 4.465 5.477 1.650 1.00 97.25 85 ALA A O 1
ATOM 660 N N . ALA A 1 86 ? 3.501 7.066 2.889 1.00 97.81 86 ALA A N 1
ATOM 661 C CA . ALA A 1 86 ? 4.734 7.450 3.571 1.00 97.81 86 ALA A CA 1
ATOM 662 C C . ALA A 1 86 ? 5.360 6.301 4.380 1.00 97.81 86 ALA A C 1
ATOM 664 O O . ALA A 1 86 ? 6.585 6.220 4.457 1.00 97.81 86 ALA A O 1
ATOM 665 N N . ARG A 1 87 ? 4.542 5.422 4.970 1.00 98.12 87 ARG A N 1
ATOM 666 C CA . ARG A 1 87 ? 5.010 4.254 5.730 1.00 98.12 87 ARG A CA 1
ATOM 667 C C . ARG A 1 87 ? 5.460 3.124 4.820 1.00 98.12 87 ARG A C 1
ATOM 669 O O . ARG A 1 87 ? 6.547 2.607 5.033 1.00 98.12 87 ARG A O 1
ATOM 676 N N . VAL A 1 88 ? 4.698 2.820 3.767 1.00 97.69 88 VAL A N 1
ATOM 677 C CA . VAL A 1 88 ? 5.098 1.832 2.751 1.00 97.69 88 VAL A CA 1
ATOM 678 C C . VAL A 1 88 ? 6.444 2.222 2.148 1.00 97.69 88 VAL A C 1
ATOM 680 O O . VAL A 1 88 ? 7.358 1.415 2.119 1.00 97.69 88 VAL A O 1
ATOM 683 N N . LEU A 1 89 ? 6.626 3.487 1.763 1.00 96.88 89 LEU A N 1
ATOM 684 C CA . LEU A 1 89 ? 7.884 3.973 1.182 1.00 96.88 89 LEU A CA 1
ATOM 685 C C . LEU A 1 89 ? 9.101 3.872 2.118 1.00 96.88 89 LEU A C 1
ATOM 687 O O . LEU A 1 89 ? 10.229 3.955 1.638 1.00 96.88 89 LEU A O 1
ATOM 691 N N . ARG A 1 90 ? 8.883 3.748 3.431 1.00 96.69 90 ARG A N 1
ATOM 692 C CA . ARG A 1 90 ? 9.929 3.612 4.456 1.00 96.69 90 ARG A CA 1
ATOM 693 C C . ARG A 1 90 ? 10.083 2.178 4.971 1.00 96.69 90 ARG A C 1
ATOM 695 O O . ARG A 1 90 ? 10.916 1.963 5.840 1.00 96.69 90 ARG A O 1
ATOM 702 N N . SER A 1 91 ? 9.272 1.241 4.484 1.00 97.31 91 SER A N 1
ATOM 703 C CA . SER A 1 91 ? 9.379 -0.178 4.822 1.00 97.31 91 SER A CA 1
ATOM 704 C C . SER A 1 91 ? 10.686 -0.757 4.281 1.00 97.31 91 SER A C 1
ATOM 706 O O . SER A 1 91 ? 11.122 -0.405 3.181 1.00 97.31 91 SER A O 1
ATOM 708 N N . GLU A 1 92 ? 11.274 -1.686 5.031 1.00 96.19 92 GLU A N 1
ATOM 709 C CA . GLU A 1 92 ? 12.484 -2.401 4.615 1.00 96.19 92 GLU A CA 1
ATOM 710 C C . GLU A 1 92 ? 12.214 -3.238 3.359 1.00 96.19 92 GLU A C 1
ATOM 712 O O . GLU A 1 92 ? 13.046 -3.294 2.454 1.00 96.19 92 GLU A O 1
ATOM 717 N N . SER A 1 93 ? 11.003 -3.789 3.236 1.00 95.50 93 SER A N 1
ATOM 718 C CA . SER A 1 93 ? 10.550 -4.514 2.045 1.00 95.50 93 SER A CA 1
ATOM 719 C C . SER A 1 93 ? 10.536 -3.663 0.765 1.00 95.50 93 SER A C 1
ATOM 721 O O . SER A 1 93 ? 10.535 -4.218 -0.331 1.00 95.50 93 SER A O 1
ATOM 723 N N . CYS A 1 94 ? 10.577 -2.325 0.856 1.00 93.88 94 CYS A N 1
ATOM 724 C CA . CYS A 1 94 ? 10.720 -1.453 -0.317 1.00 93.88 94 CYS A CA 1
ATOM 725 C C . CYS A 1 94 ? 12.166 -1.275 -0.801 1.00 93.88 94 CYS A C 1
ATOM 727 O O . CYS A 1 94 ? 12.393 -0.662 -1.854 1.00 93.88 94 CYS A O 1
ATOM 729 N N . PHE A 1 95 ? 13.154 -1.776 -0.059 1.00 93.12 95 PHE A N 1
ATOM 730 C CA . PHE A 1 95 ? 14.553 -1.650 -0.433 1.00 93.12 95 PHE A CA 1
ATOM 731 C C . PHE A 1 95 ? 14.822 -2.309 -1.795 1.00 93.12 95 PHE A C 1
ATOM 733 O O . PHE A 1 95 ? 14.394 -3.423 -2.077 1.00 93.12 95 PHE A O 1
ATOM 740 N N . GLY A 1 96 ? 15.517 -1.591 -2.680 1.00 93.81 96 GLY A N 1
ATOM 741 C CA . GLY A 1 96 ? 15.827 -2.068 -4.033 1.00 93.81 96 GLY A CA 1
ATOM 742 C C . GLY A 1 96 ? 14.663 -2.036 -5.035 1.00 93.81 96 GLY A C 1
ATOM 743 O O . GLY A 1 96 ? 14.907 -2.177 -6.231 1.00 93.81 96 GLY A O 1
ATOM 744 N N . LEU A 1 97 ? 13.423 -1.760 -4.610 1.00 94.56 97 LEU A N 1
ATOM 745 C CA . LEU A 1 97 ? 12.261 -1.762 -5.510 1.00 94.56 97 LEU A CA 1
ATOM 746 C C . LEU A 1 97 ? 12.177 -0.535 -6.428 1.00 94.56 97 LEU A C 1
ATOM 748 O O . LEU A 1 97 ? 11.398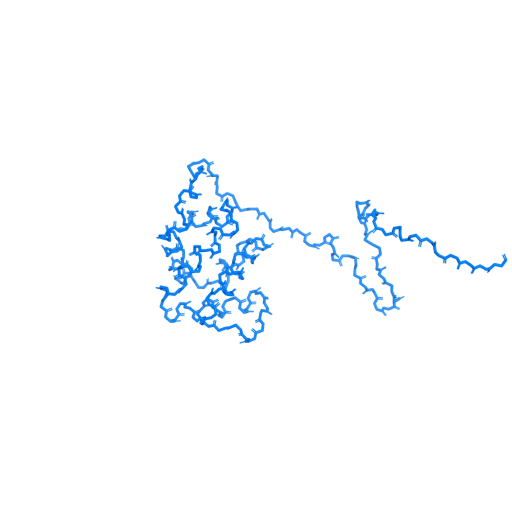 -0.535 -7.372 1.00 94.56 97 LEU A O 1
ATOM 752 N N . PHE A 1 98 ? 12.988 0.502 -6.191 1.00 94.56 98 PHE A N 1
ATOM 753 C CA . PHE A 1 98 ? 13.007 1.746 -6.978 1.00 94.56 98 PHE A CA 1
ATOM 754 C C . PHE A 1 98 ? 13.880 1.705 -8.242 1.00 94.56 98 PHE A C 1
ATOM 756 O O . PHE A 1 98 ? 14.148 2.747 -8.853 1.00 94.56 98 PHE A O 1
ATOM 763 N N . GLY A 1 99 ? 14.322 0.514 -8.653 1.00 92.69 99 GLY A N 1
ATOM 764 C CA . GLY A 1 99 ? 15.117 0.313 -9.862 1.00 92.69 99 GLY A CA 1
ATOM 765 C C . GLY A 1 99 ? 14.384 0.765 -11.128 1.00 92.69 99 GLY A C 1
ATOM 766 O O . GLY A 1 99 ? 13.474 0.100 -11.603 1.00 92.69 99 GLY A O 1
ATOM 767 N N . GLY A 1 100 ? 14.798 1.895 -11.708 1.00 90.06 100 GLY A N 1
ATOM 768 C CA . GLY A 1 100 ? 14.174 2.459 -12.914 1.00 90.06 100 GLY A CA 1
ATOM 769 C C . GLY A 1 100 ? 13.143 3.562 -12.653 1.00 90.06 100 GLY A C 1
ATOM 770 O O . GLY A 1 100 ? 12.599 4.116 -13.606 1.00 90.06 100 GLY A O 1
ATOM 771 N N . TYR A 1 101 ? 12.926 3.967 -11.395 1.00 92.75 101 TYR A N 1
ATOM 772 C CA . TYR A 1 101 ? 12.011 5.064 -11.042 1.00 92.75 101 TYR A CA 1
ATOM 773 C C . TYR A 1 101 ? 12.305 6.387 -11.778 1.00 92.75 101 TYR A C 1
ATOM 775 O O . TYR A 1 101 ? 11.382 7.134 -12.113 1.00 92.75 101 TYR A O 1
ATOM 783 N N . ALA A 1 102 ? 13.584 6.675 -12.048 1.00 92.00 102 ALA A N 1
ATOM 784 C CA . ALA A 1 102 ? 14.015 7.883 -12.756 1.00 92.00 102 ALA A CA 1
ATOM 785 C C . ALA A 1 102 ? 13.515 7.947 -14.211 1.00 92.00 102 ALA A C 1
ATOM 787 O O . ALA A 1 102 ? 13.312 9.039 -14.732 1.00 92.00 102 ALA A O 1
ATOM 788 N N . TYR A 1 103 ? 13.290 6.790 -14.839 1.00 91.25 103 TYR A N 1
ATOM 789 C CA . TYR A 1 103 ? 12.863 6.675 -16.236 1.00 91.25 103 TYR A CA 1
ATOM 790 C C . TYR A 1 103 ? 11.367 6.396 -16.384 1.00 91.25 103 TYR A C 1
ATOM 792 O O . TYR A 1 103 ? 10.847 6.410 -17.495 1.00 91.25 103 TYR A O 1
ATOM 800 N N . TRP A 1 104 ? 10.668 6.133 -15.277 1.00 91.56 104 TRP A N 1
ATOM 801 C CA . TRP A 1 104 ? 9.231 5.901 -15.303 1.00 91.56 104 TRP A CA 1
ATOM 802 C C . TRP A 1 104 ? 8.498 7.182 -15.703 1.00 91.56 104 TRP A C 1
ATOM 804 O O . TRP A 1 104 ? 8.738 8.233 -15.111 1.00 91.56 104 TRP A O 1
ATOM 814 N N . ASP A 1 105 ? 7.598 7.104 -16.678 1.00 86.38 105 ASP A N 1
ATOM 815 C CA . ASP A 1 105 ? 6.830 8.241 -17.204 1.00 86.38 105 ASP A CA 1
ATOM 816 C C . ASP A 1 105 ? 5.695 8.693 -16.263 1.00 86.38 105 ASP A C 1
ATOM 818 O O . ASP A 1 105 ? 5.264 9.844 -16.303 1.00 86.38 105 ASP A O 1
ATOM 822 N N . GLY A 1 106 ? 5.268 7.826 -15.342 1.00 83.81 106 GLY A N 1
ATOM 823 C CA . GLY A 1 106 ? 4.187 8.101 -14.399 1.00 83.81 106 GLY A CA 1
ATOM 824 C C . GLY A 1 106 ? 2.787 7.794 -14.931 1.00 83.81 106 GLY A C 1
ATOM 825 O O . GLY A 1 106 ? 1.811 8.201 -14.284 1.00 83.81 106 GLY A O 1
ATOM 826 N N . ALA A 1 107 ? 2.677 7.110 -16.073 1.00 79.19 107 ALA A N 1
ATOM 827 C CA . ALA A 1 107 ? 1.400 6.742 -16.669 1.00 79.19 107 ALA A CA 1
ATOM 828 C C . ALA A 1 107 ? 0.662 5.687 -15.822 1.00 79.19 107 ALA A C 1
ATOM 830 O O . ALA A 1 107 ? 1.258 4.737 -15.308 1.00 79.19 107 ALA A O 1
ATOM 831 N N . GLU A 1 108 ? -0.652 5.868 -15.660 1.00 67.00 108 GLU A N 1
ATOM 832 C CA . GLU A 1 108 ? -1.553 4.854 -15.102 1.00 67.00 108 GLU A CA 1
ATOM 833 C C . GLU A 1 108 ? -2.174 4.065 -16.267 1.00 67.00 108 GLU A C 1
ATOM 835 O O . GLU A 1 108 ? -2.777 4.683 -17.146 1.00 67.00 108 GLU A O 1
ATOM 840 N N . PRO A 1 109 ? -2.023 2.727 -16.313 1.00 65.81 109 PRO A N 1
ATOM 841 C CA . PRO A 1 109 ? -2.779 1.891 -17.240 1.00 65.81 109 PRO A CA 1
ATOM 842 C C . PRO A 1 109 ? -4.274 2.124 -17.043 1.00 65.81 109 PRO A C 1
ATOM 844 O O . PRO A 1 109 ? -4.720 2.217 -15.896 1.00 65.81 109 PRO A O 1
ATOM 847 N N . GLN A 1 110 ? -5.029 2.196 -18.140 1.00 60.78 110 GLN A N 1
ATOM 848 C CA . GLN A 1 110 ? -6.486 2.168 -18.048 1.00 60.78 110 GLN A CA 1
ATOM 849 C C . GLN A 1 110 ? -6.908 0.835 -17.403 1.00 60.78 110 GLN A C 1
ATOM 851 O O . GLN A 1 110 ? -6.228 -0.172 -17.631 1.00 60.78 110 GLN A O 1
ATOM 856 N N . PRO A 1 111 ? -7.955 0.823 -16.558 1.00 60.81 111 PRO A N 1
ATOM 857 C CA . PRO A 1 111 ? -8.515 -0.430 -16.060 1.00 60.81 111 PRO A CA 1
ATOM 858 C C . PRO A 1 111 ? -8.850 -1.342 -17.246 1.00 60.81 111 PRO A C 1
ATOM 860 O O . PRO A 1 111 ? -9.227 -0.847 -18.311 1.00 60.81 111 PRO A O 1
ATOM 863 N N . GLU A 1 112 ? -8.659 -2.653 -17.082 1.00 59.41 112 GLU A N 1
ATOM 864 C CA . GLU A 1 112 ? -9.081 -3.609 -18.106 1.00 59.41 112 GLU A CA 1
ATOM 865 C C . GLU A 1 112 ? -10.587 -3.448 -18.336 1.00 59.41 112 GLU A C 1
ATOM 867 O O . GLU A 1 112 ? -11.368 -3.319 -17.391 1.00 59.41 112 GLU A O 1
ATOM 872 N N . ASP A 1 113 ? -10.981 -3.359 -19.605 1.00 56.69 113 ASP A N 1
ATOM 873 C CA . ASP A 1 113 ? -12.380 -3.220 -19.972 1.00 56.69 113 ASP A CA 1
ATOM 874 C C . ASP A 1 113 ? -13.068 -4.590 -19.876 1.00 56.69 113 ASP A C 1
ATOM 876 O O . ASP A 1 113 ? -13.096 -5.367 -20.835 1.00 56.69 113 ASP A O 1
ATOM 880 N N . ASP A 1 114 ? -13.624 -4.889 -18.700 1.00 55.84 114 ASP A N 1
ATOM 881 C CA . ASP A 1 114 ? -14.389 -6.115 -18.432 1.00 55.84 114 ASP A CA 1
ATOM 882 C C . ASP A 1 114 ? -15.672 -6.222 -19.286 1.00 55.84 114 ASP A C 1
ATOM 884 O O . ASP A 1 114 ? -16.324 -7.272 -19.304 1.00 55.84 114 ASP A O 1
ATOM 888 N N . SER A 1 115 ? -16.028 -5.181 -20.055 1.00 59.69 115 SER A N 1
ATOM 889 C CA . SER A 1 115 ? -17.149 -5.202 -21.008 1.00 59.69 115 SER A CA 1
ATOM 890 C C . SER A 1 115 ? -17.035 -6.331 -22.035 1.00 59.69 115 SER A C 1
ATOM 892 O O . SER A 1 115 ? -18.053 -6.828 -22.509 1.00 59.69 115 SER A O 1
ATOM 894 N N . LEU A 1 116 ? -15.815 -6.791 -22.343 1.00 53.53 116 LEU A N 1
ATOM 895 C CA . LEU A 1 116 ? -15.577 -7.924 -23.249 1.00 53.53 116 LEU A CA 1
ATOM 896 C C . LEU A 1 116 ? -16.155 -9.253 -22.725 1.00 53.53 116 LEU A C 1
ATOM 898 O O . LEU A 1 116 ? -16.463 -10.141 -23.520 1.00 53.53 116 LEU A O 1
ATOM 902 N N . TRP A 1 117 ? -16.353 -9.382 -21.410 1.00 53.69 117 TRP A N 1
ATOM 903 C CA . TRP A 1 117 ? -16.982 -10.544 -20.768 1.00 53.69 117 TRP A CA 1
ATOM 904 C C . TRP A 1 117 ? -18.428 -10.281 -20.329 1.00 53.69 117 TRP A C 1
ATOM 906 O O . TRP A 1 117 ? -19.162 -11.230 -20.052 1.00 53.69 117 TRP A O 1
ATOM 916 N N . ALA A 1 118 ? -18.859 -9.015 -20.290 1.00 59.22 118 ALA A N 1
ATOM 917 C CA . ALA A 1 118 ? -20.199 -8.622 -19.849 1.00 59.22 118 ALA A CA 1
ATOM 918 C C . ALA A 1 118 ? -21.320 -9.131 -20.778 1.00 59.22 118 ALA A C 1
ATOM 920 O O . ALA A 1 118 ? -22.421 -9.414 -20.306 1.00 59.22 118 ALA A O 1
ATOM 921 N N . ASP A 1 119 ? -21.027 -9.320 -22.069 1.00 58.22 119 ASP A N 1
ATOM 922 C CA . ASP A 1 119 ? -21.977 -9.858 -23.057 1.00 58.22 119 ASP A CA 1
ATOM 923 C C . ASP A 1 119 ? -22.124 -11.394 -23.004 1.00 58.22 119 ASP A C 1
ATOM 925 O O . ASP A 1 119 ? -23.063 -11.949 -23.573 1.00 58.22 119 ASP A O 1
ATOM 929 N N . GLY A 1 120 ? -21.233 -12.106 -22.303 1.00 59.69 120 GLY A N 1
ATOM 930 C CA . GLY A 1 120 ? -21.241 -13.572 -22.168 1.00 59.69 120 GLY A CA 1
ATOM 931 C C . GLY A 1 120 ? -22.106 -14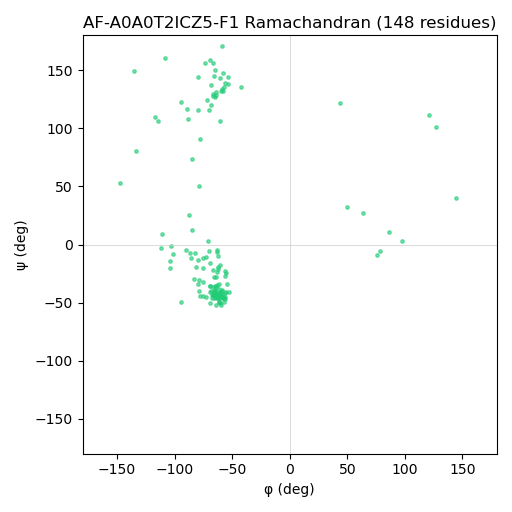.102 -21.017 1.00 59.69 120 GLY A C 1
ATOM 932 O O . GLY A 1 120 ? -21.812 -15.155 -20.449 1.00 59.69 120 GLY A O 1
ATOM 933 N N . GLY A 1 121 ? -23.130 -13.351 -20.605 1.00 64.62 121 GLY A N 1
ATOM 934 C CA . GLY A 1 121 ? -23.951 -13.658 -19.434 1.00 64.62 121 GLY A CA 1
ATOM 935 C C . GLY A 1 121 ? -24.927 -14.825 -19.627 1.00 64.62 121 GLY A C 1
ATOM 936 O O . GLY A 1 121 ? -25.360 -15.149 -20.734 1.00 64.62 121 GLY A O 1
ATOM 937 N N . PHE A 1 122 ? -25.317 -15.457 -18.518 1.00 56.66 122 PHE A N 1
ATOM 938 C CA . PHE A 1 122 ? -26.436 -16.400 -18.493 1.00 56.66 122 PHE A CA 1
ATOM 939 C C . PHE A 1 122 ? -27.750 -15.645 -18.734 1.00 56.66 122 PHE A C 1
ATOM 941 O O . PHE A 1 122 ? -28.104 -14.773 -17.940 1.00 56.66 122 PHE A O 1
ATOM 948 N N . ASP A 1 123 ? -28.484 -15.983 -19.798 1.00 66.25 123 ASP A N 1
ATOM 949 C CA . ASP A 1 123 ? -29.810 -15.416 -20.051 1.00 66.25 123 ASP A CA 1
ATOM 950 C C . ASP A 1 123 ? -30.882 -16.277 -19.352 1.00 66.25 123 ASP A C 1
ATOM 952 O O . ASP A 1 123 ? -31.185 -17.391 -19.802 1.00 66.25 123 ASP A O 1
ATOM 956 N N . PRO A 1 124 ? -31.502 -15.779 -18.264 1.00 57.19 124 PRO A N 1
ATOM 957 C CA . PRO A 1 124 ? -32.491 -16.535 -17.505 1.00 57.19 124 PRO A CA 1
ATOM 958 C C . PRO A 1 124 ? -33.806 -16.750 -18.265 1.00 57.19 124 PRO A C 1
ATOM 960 O O . PRO A 1 124 ? -34.593 -17.606 -17.868 1.00 57.19 124 PRO A O 1
ATOM 963 N N . LYS A 1 125 ? -34.072 -16.006 -19.348 1.00 68.88 125 LYS A N 1
ATOM 964 C CA . LYS A 1 125 ? -35.288 -16.172 -20.160 1.00 68.88 125 LYS A CA 1
ATOM 965 C C . LYS A 1 125 ? -35.188 -17.361 -21.107 1.00 68.88 125 LYS A C 1
ATOM 967 O O . LYS A 1 125 ? -36.210 -17.967 -21.413 1.00 68.88 125 LYS A O 1
ATOM 972 N N . VAL A 1 126 ? -33.978 -17.690 -21.559 1.00 72.69 126 VAL A N 1
ATOM 973 C CA . VAL A 1 126 ? -33.729 -18.824 -22.466 1.00 72.69 126 VAL A CA 1
ATOM 974 C C . VAL A 1 126 ? -32.954 -19.968 -21.810 1.00 72.69 126 VAL A C 1
ATOM 976 O O . VAL A 1 126 ? -32.758 -21.005 -22.439 1.00 72.69 126 VAL A O 1
ATOM 979 N N . GLY A 1 127 ? -32.532 -19.812 -20.549 1.00 66.12 127 GLY A N 1
ATOM 980 C CA . GLY A 1 127 ? -31.866 -20.856 -19.765 1.00 66.12 127 GLY A CA 1
ATOM 981 C C . GLY A 1 127 ? -30.517 -21.288 -20.340 1.00 66.12 127 GLY A C 1
ATOM 982 O O . GLY A 1 127 ? -30.108 -22.434 -20.155 1.00 66.12 127 GLY A O 1
ATOM 983 N N . ARG A 1 128 ? -29.838 -20.401 -21.074 1.00 64.69 128 ARG A N 1
ATOM 984 C CA . ARG A 1 128 ? -28.594 -20.698 -21.789 1.00 64.69 128 ARG A CA 1
ATOM 985 C C . ARG A 1 128 ? -27.573 -19.591 -21.568 1.00 64.69 128 ARG A C 1
ATOM 987 O O . ARG A 1 128 ? -27.928 -18.424 -21.429 1.00 64.69 128 ARG A O 1
ATOM 994 N N . TRP A 1 129 ? -26.302 -19.971 -21.580 1.00 63.12 129 TRP A N 1
ATOM 995 C CA . TRP A 1 129 ? -25.193 -19.029 -21.689 1.00 63.12 129 TRP A CA 1
ATOM 996 C C . TRP A 1 129 ? -25.238 -18.337 -23.054 1.00 63.12 129 TRP A C 1
ATOM 998 O O . TRP A 1 129 ? -25.325 -19.019 -24.083 1.00 63.12 129 TRP A O 1
ATOM 1008 N N . ALA A 1 130 ? -25.217 -17.003 -23.067 1.00 63.66 130 ALA A N 1
ATOM 1009 C CA . ALA A 1 130 ? -25.033 -16.246 -24.295 1.00 63.66 130 ALA A CA 1
ATOM 1010 C C . ALA A 1 130 ? -23.615 -16.508 -24.816 1.00 63.66 130 ALA A C 1
ATOM 1012 O O . ALA A 1 130 ? -22.639 -16.404 -24.073 1.00 63.66 130 ALA A O 1
ATOM 1013 N N . ALA A 1 131 ? -23.502 -16.906 -26.084 1.00 58.50 131 ALA A N 1
ATOM 1014 C CA . ALA A 1 131 ? -22.198 -17.003 -26.721 1.00 58.50 131 ALA A CA 1
ATOM 1015 C C . ALA A 1 131 ? -21.605 -15.594 -26.787 1.00 58.50 131 ALA A C 1
ATOM 1017 O O . ALA A 1 131 ? -22.278 -14.674 -27.254 1.00 58.50 131 ALA A O 1
ATOM 1018 N N . SER A 1 132 ? -20.372 -15.429 -26.309 1.00 56.16 132 SER A N 1
ATOM 1019 C CA . SER A 1 132 ? -19.669 -14.160 -26.437 1.00 56.16 132 SER A CA 1
ATOM 1020 C C . SER A 1 132 ? -19.588 -13.768 -27.914 1.00 56.16 132 SER A C 1
ATOM 1022 O O . SER A 1 132 ? -19.292 -14.583 -28.789 1.00 56.16 132 SER A O 1
ATOM 1024 N N . SER A 1 133 ? -19.855 -12.497 -28.198 1.00 54.84 133 SER A N 1
ATOM 1025 C CA . SER A 1 133 ? -19.802 -11.931 -29.551 1.00 54.84 133 SER A CA 1
ATOM 1026 C C . SER A 1 133 ? -18.367 -11.815 -30.095 1.00 54.84 133 SER A C 1
ATOM 1028 O O . SER A 1 133 ? -18.180 -11.417 -31.245 1.00 54.84 133 SER A O 1
ATOM 1030 N N . ASP A 1 134 ? -17.350 -12.124 -29.278 1.00 52.72 134 ASP A N 1
ATOM 1031 C CA . ASP A 1 134 ? -15.937 -12.003 -29.636 1.00 52.7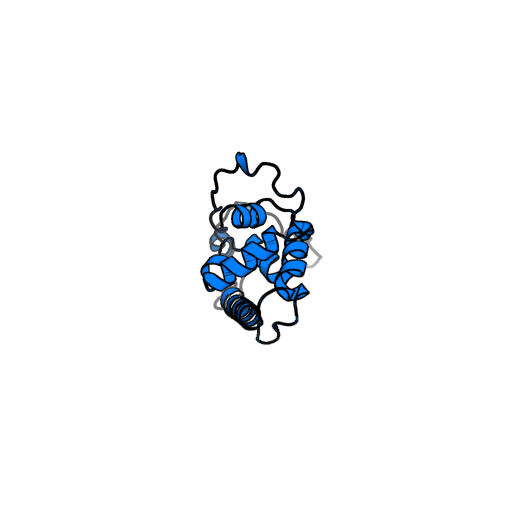2 134 ASP A CA 1
ATOM 1032 C C . ASP A 1 134 ? -15.403 -13.303 -30.279 1.00 52.72 134 ASP A C 1
ATOM 1034 O O . ASP A 1 134 ? -15.302 -14.337 -29.608 1.00 52.72 134 ASP A O 1
ATOM 1038 N N . PRO A 1 135 ? -14.971 -13.269 -31.554 1.00 51.41 135 PRO A N 1
ATOM 1039 C CA . PRO A 1 135 ? -14.385 -14.424 -32.233 1.00 51.41 135 PRO A CA 1
ATOM 1040 C C . PRO A 1 135 ? -13.074 -14.940 -31.606 1.00 51.41 135 PRO A C 1
ATOM 1042 O O . PRO A 1 135 ? -12.613 -16.014 -31.992 1.00 51.41 135 PRO A O 1
ATOM 1045 N N . ARG A 1 136 ? -12.456 -14.228 -30.650 1.00 51.47 136 ARG A N 1
ATOM 1046 C CA . ARG A 1 136 ? -11.252 -14.687 -29.924 1.00 51.47 136 ARG A CA 1
ATOM 1047 C C . ARG A 1 136 ? -11.538 -15.639 -28.763 1.00 51.47 136 ARG A C 1
ATOM 1049 O O . ARG A 1 136 ? -10.631 -16.352 -28.347 1.00 51.47 136 ARG A O 1
ATOM 1056 N N . VAL A 1 137 ? -12.770 -15.673 -28.257 1.00 50.66 137 VAL A N 1
ATOM 1057 C CA . VAL A 1 137 ? -13.181 -16.523 -27.119 1.00 50.66 137 VAL A CA 1
ATOM 1058 C C . VAL A 1 137 ? -13.683 -17.900 -27.592 1.00 50.66 137 VAL A C 1
ATOM 1060 O O . VAL A 1 137 ? -13.922 -18.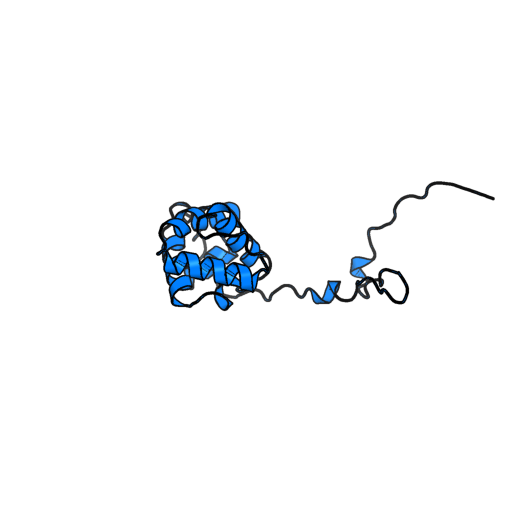797 -26.791 1.00 50.66 137 VAL A O 1
ATOM 1063 N N . ALA A 1 138 ? -13.785 -18.117 -28.907 1.00 47.53 138 ALA A N 1
ATOM 1064 C CA . ALA A 1 138 ? -14.377 -19.315 -29.506 1.00 47.53 138 ALA A CA 1
ATOM 1065 C C . ALA A 1 138 ? -13.559 -20.621 -29.363 1.00 47.53 138 ALA A C 1
ATOM 1067 O O . ALA A 1 138 ? -13.986 -21.652 -29.878 1.00 47.53 138 ALA A O 1
ATOM 1068 N N . TYR A 1 139 ? -12.412 -20.618 -28.677 1.00 46.28 139 TYR A N 1
ATOM 1069 C CA . TYR A 1 139 ? -11.590 -21.816 -28.484 1.00 46.28 139 TYR A CA 1
ATOM 1070 C C . TYR A 1 139 ? -11.484 -22.187 -27.005 1.00 46.28 139 TYR A C 1
ATOM 1072 O O . TYR A 1 139 ? -10.787 -21.518 -26.246 1.00 46.28 139 TYR A O 1
ATOM 1080 N N . GLY A 1 140 ? -12.133 -23.292 -26.625 1.00 44.16 140 GLY A N 1
ATOM 1081 C CA . GLY A 1 140 ? -11.827 -23.983 -25.371 1.00 44.16 140 GLY A CA 1
ATOM 1082 C C . GLY A 1 140 ? -12.997 -24.612 -24.620 1.00 44.16 140 GLY A C 1
ATOM 1083 O O . GLY A 1 140 ? -13.005 -24.514 -23.401 1.00 44.16 140 GLY A O 1
ATOM 1084 N N . LEU A 1 141 ? -13.966 -25.246 -25.291 1.00 43.50 141 LEU A N 1
ATOM 1085 C CA . LEU A 1 141 ? -14.872 -26.227 -24.665 1.00 43.50 141 LEU A CA 1
ATOM 1086 C C . LEU A 1 141 ? -15.278 -27.319 -25.674 1.00 43.50 141 LEU A C 1
ATOM 1088 O O . LEU A 1 141 ? -16.454 -27.608 -25.881 1.00 43.50 141 LEU A O 1
ATOM 1092 N N . ASP A 1 142 ? -14.303 -27.950 -26.315 1.00 38.91 142 ASP A N 1
ATOM 1093 C CA . ASP A 1 142 ? -14.431 -29.286 -26.890 1.00 38.91 142 ASP A CA 1
ATOM 1094 C C . ASP A 1 142 ? -14.153 -30.329 -25.797 1.00 38.91 142 ASP A C 1
ATOM 1096 O O . ASP A 1 142 ? -13.109 -30.969 -25.730 1.00 38.91 142 ASP A O 1
ATOM 1100 N N . GLY A 1 143 ? -15.128 -30.467 -24.895 1.00 39.09 143 GLY A N 1
ATOM 1101 C CA . GLY A 1 143 ? -15.235 -31.623 -24.015 1.00 39.09 143 GLY A CA 1
ATOM 1102 C C . GLY A 1 143 ? -15.630 -32.845 -24.839 1.00 39.09 143 GLY A C 1
ATOM 1103 O O . GLY A 1 143 ? -16.707 -32.881 -25.435 1.00 39.09 143 GLY A O 1
ATOM 1104 N N . GLU A 1 144 ? -14.718 -33.809 -24.878 1.00 37.28 144 GLU A N 1
ATOM 1105 C CA . GLU A 1 144 ? -14.808 -35.097 -25.551 1.00 37.28 144 GLU A CA 1
ATOM 1106 C C . GLU A 1 144 ? -16.167 -35.792 -25.386 1.00 37.28 144 GLU A C 1
ATOM 1108 O O . GLU A 1 144 ? -16.746 -35.885 -24.300 1.00 37.28 144 GLU A O 1
ATOM 1113 N N . GLY A 1 145 ? -16.655 -36.319 -26.509 1.00 39.41 145 GLY A N 1
ATOM 1114 C CA . GLY A 1 145 ? -17.875 -37.101 -26.594 1.00 39.41 145 GLY A CA 1
ATOM 1115 C C . GLY A 1 145 ? -17.785 -38.414 -25.822 1.00 39.41 145 GLY A C 1
ATOM 1116 O O . GLY A 1 145 ? -16.879 -39.221 -26.026 1.00 39.41 145 GLY A O 1
ATOM 1117 N N . ILE A 1 146 ? -18.808 -38.666 -25.008 1.00 37.31 146 ILE A N 1
ATOM 1118 C CA . ILE A 1 146 ? -19.115 -39.989 -24.472 1.00 37.31 146 ILE A CA 1
ATOM 1119 C C . ILE A 1 146 ? -20.464 -40.434 -25.053 1.00 37.31 146 ILE A C 1
ATOM 1121 O O . ILE A 1 146 ? -21.509 -39.908 -24.695 1.00 37.31 146 ILE A O 1
ATOM 1125 N N . GLY A 1 147 ? -20.383 -41.382 -25.992 1.00 35.22 147 GLY A N 1
ATOM 1126 C CA . GLY A 1 147 ? -21.301 -42.500 -26.251 1.00 35.22 147 GLY A CA 1
ATOM 1127 C C . GLY A 1 147 ? -22.829 -42.320 -26.236 1.00 35.22 147 GLY A C 1
ATOM 1128 O O . GLY A 1 147 ? -23.435 -42.166 -25.183 1.00 35.22 147 GLY A O 1
ATOM 1129 N N . GLY A 1 148 ? -23.448 -42.652 -27.379 1.00 32.44 148 GLY A N 1
ATOM 1130 C CA . GLY A 1 148 ? -24.503 -43.678 -27.403 1.00 32.44 148 GLY A CA 1
ATOM 1131 C C . GLY A 1 148 ? -25.902 -43.279 -27.895 1.00 32.44 148 GLY A C 1
ATOM 1132 O O . GLY A 1 148 ? -26.669 -42.666 -27.163 1.00 32.44 148 GLY A O 1
ATOM 1133 N N . ASN A 1 149 ? -26.261 -43.823 -29.068 1.00 36.31 149 ASN A N 1
ATOM 1134 C CA . ASN A 1 149 ? -27.382 -44.760 -29.300 1.00 36.31 149 ASN A CA 1
ATOM 1135 C C . ASN A 1 149 ? -28.365 -44.336 -30.417 1.00 36.31 149 ASN A C 1
ATOM 1137 O O . ASN A 1 149 ? -29.245 -43.512 -30.179 1.00 36.31 149 ASN A O 1
ATOM 1141 N N . HIS A 1 150 ? -28.231 -44.936 -31.608 1.00 34.84 150 HIS A N 1
ATOM 1142 C CA . HIS A 1 150 ? -29.257 -45.756 -32.284 1.00 34.84 150 HIS A CA 1
ATOM 1143 C C . HIS A 1 150 ? -28.741 -46.324 -33.612 1.00 34.84 150 HIS A C 1
ATOM 1145 O O . HIS A 1 150 ? -28.010 -45.598 -34.321 1.00 34.84 150 HIS A O 1
#

Mean predicted aligned error: 12.11 Å

Sequence (150 aa):
MRQYRYLLRTAPVDALEAAHLEAIPLLSEADQEALVASLRSSFLVGDHLTARDHLKIAHLVTSGERRSPGQLRMGLPPDTLQNLAARVLRSESCFGLFGGYAYWDGAEPQPEDDSLWADGGFDPKVGRWAASSDPRVAYGLDGEGIGGNH

Radius of gyration: 20.84 Å; Cα contacts (8 Å, |Δi|>4): 145; chains: 1; bounding box: 51×58×47 Å

Nearest PDB structures (foldseek):
  7xp1-assembly1_A-2  TM=3.473E-01  e=5.074E+00  Pseudomonas aeruginosa PAO1
  3c7j-assembly1_B-2  TM=3.107E-01  e=4.824E+00  Pseudomonas syringae pv. tomato str. DC3000
  7c7e-assembly1_A-2  TM=2.802E-01  e=2.914E+00  Escherichia coli IAI39
  9jpl-assembly1_B  TM=3.016E-01  e=7.594E+00  Achromobacter denitrificans NBRC 15125

Solvent-accessible surface area (backbone atoms only — not comparable to full-atom values): 9156 Å² total; per-residue (Å²): 110,69,71,48,55,47,43,72,67,71,38,56,68,68,44,49,22,48,9,35,43,64,21,54,82,73,47,53,72,69,42,34,47,50,49,43,54,26,46,30,68,72,67,69,45,64,89,86,69,53,70,82,42,42,66,61,50,17,46,49,54,46,54,43,36,68,69,39,58,60,49,64,69,73,50,36,57,70,67,45,47,50,55,48,41,59,35,26,73,67,23,75,56,41,65,81,55,64,76,62,58,91,74,55,88,78,81,78,76,76,64,76,72,62,66,81,57,64,64,40,41,74,38,83,90,77,74,42,70,39,74,54,90,54,82,84,71,77,75,86,80,87,73,80,87,79,83,89,90,134

Secondary structure (DSSP, 8-state):
-HHHHHHHHHS-HHHHHHHHHHHGGGS-HHHHHHHHHHHHHHH---TT--TT-HHHHHHHHHHHHHHSTTHHHHHS-HHHHHHHHHHHTTSGGGTTTTTTTTT---PPPPPP-THHHHTS-EETTTTEEPPPS-TTS-SS----------

pLDDT: mean 81.01, std 18.98, range [32.44, 98.12]